Protein AF-A0A920W7S7-F1 (afdb_monomer)

Mean predicted aligned error: 6.82 Å

Secondary structure (DSSP, 8-state):
--S---------S-GGGT-B--SPPEEETTEEEE--B-TTTT---EEEEE-TTT--EEEEEESSPPTTSTTGGGS---TT---------S--EEETTTTEEEEE----SSSSSTTTTT---TTTTEEEEE-TTT--EEEEEESSTT--S---S-S------PPP------

Nearest PDB structures (foldseek):
  6dam-assembly1_A  TM=8.801E-01  e=4.005E-11  Methylotuvimicrobium buryatense 5G
  6oc6-assembly2_B  TM=9.109E-01  e=1.068E-10  Methylorubrum extorquens AM1
  6fkw-assembly2_D  TM=8.623E-01  e=2.674E-11  Methylacidiphilum fumariolicum SolV
  7wmk-assembly1_A  TM=8.645E-01  e=1.510E-10  Devosia albogilva
  4cvb-assembly1_A  TM=8.511E-01  e=4.787E-10  Pseudogluconobacter saccharoketogenes

Structure (mmCIF, N/CA/C/O backbone):
data_AF-A0A920W7S7-F1
#
_entry.id   AF-A0A920W7S7-F1
#
loop_
_atom_site.group_PDB
_atom_site.id
_atom_site.type_symbol
_atom_site.label_atom_id
_atom_site.label_alt_id
_atom_site.label_comp_id
_atom_site.label_asym_id
_atom_site.label_entity_id
_atom_site.label_seq_id
_atom_site.pdbx_PDB_ins_code
_atom_site.Cartn_x
_atom_site.Cartn_y
_atom_site.Cartn_z
_atom_site.occupancy
_atom_site.B_iso_or_equiv
_atom_site.auth_seq_id
_atom_site.auth_comp_id
_atom_site.auth_asym_id
_atom_site.auth_atom_id
_atom_site.pdbx_PDB_model_num
ATOM 1 N N . MET A 1 1 ? -10.573 5.466 24.566 1.00 66.62 1 MET A N 1
ATOM 2 C CA . MET A 1 1 ? -10.026 4.244 25.202 1.00 66.62 1 MET A CA 1
ATOM 3 C C . MET A 1 1 ? -10.185 4.358 26.711 1.00 66.62 1 MET A C 1
ATOM 5 O O . MET A 1 1 ? -10.061 5.469 27.209 1.00 66.62 1 MET A O 1
ATOM 9 N N . LYS A 1 2 ? -10.510 3.266 27.420 1.00 85.69 2 LYS A N 1
ATOM 10 C CA . LYS A 1 2 ? -10.747 3.295 28.880 1.00 85.69 2 LYS A CA 1
ATOM 11 C C . LYS A 1 2 ? -9.734 2.482 29.698 1.00 85.69 2 LYS A C 1
ATOM 13 O O . LYS A 1 2 ? -9.425 2.904 30.803 1.00 85.69 2 LYS A O 1
ATOM 18 N N . THR A 1 3 ? -9.230 1.358 29.176 1.00 92.06 3 THR A N 1
ATOM 19 C CA . THR A 1 3 ? -8.416 0.394 29.950 1.00 92.06 3 THR A CA 1
ATOM 20 C C . THR A 1 3 ? -7.027 0.123 29.370 1.00 92.06 3 THR A C 1
ATOM 22 O O . THR A 1 3 ? -6.121 -0.187 30.133 1.00 92.06 3 THR A O 1
ATOM 25 N N . GLY A 1 4 ? -6.839 0.255 28.050 1.00 92.06 4 GLY A N 1
ATOM 26 C CA . GLY A 1 4 ? -5.584 -0.128 27.384 1.00 92.06 4 GLY A CA 1
ATOM 27 C C . GLY A 1 4 ? -5.385 -1.644 27.257 1.00 92.06 4 GLY A C 1
ATOM 28 O O . GLY A 1 4 ? -4.287 -2.083 26.942 1.00 92.06 4 GLY A O 1
ATOM 29 N N . GLU A 1 5 ? -6.430 -2.429 27.521 1.00 94.50 5 GLU A N 1
ATOM 30 C CA . GLU A 1 5 ? -6.444 -3.877 27.315 1.00 94.50 5 GLU A CA 1
ATOM 31 C C . GLU A 1 5 ? -6.298 -4.214 25.823 1.00 94.50 5 GLU A C 1
ATOM 33 O O . GLU A 1 5 ? -6.915 -3.565 24.973 1.00 94.50 5 GLU A O 1
ATOM 38 N N . GLU A 1 6 ? -5.464 -5.208 25.511 1.00 95.31 6 GLU A N 1
ATOM 39 C CA . GLU A 1 6 ? -5.254 -5.694 24.145 1.00 95.31 6 GLU A CA 1
ATOM 40 C C . GLU A 1 6 ? -6.506 -6.441 23.661 1.00 95.31 6 GLU A C 1
ATOM 42 O O . GLU A 1 6 ? -6.957 -7.382 24.309 1.00 95.31 6 GLU A O 1
ATOM 47 N N . ILE A 1 7 ? -7.073 -6.017 22.525 1.00 94.88 7 ILE A N 1
ATOM 48 C CA . ILE A 1 7 ? -8.234 -6.680 21.901 1.00 94.88 7 ILE A CA 1
ATOM 49 C C . ILE A 1 7 ? -7.765 -7.742 20.898 1.00 94.88 7 ILE A C 1
ATOM 51 O O . ILE A 1 7 ? -8.345 -8.822 20.814 1.00 94.88 7 ILE A O 1
ATOM 55 N N . TRP A 1 8 ? -6.704 -7.444 20.150 1.00 97.31 8 TRP A N 1
ATOM 56 C CA . TRP A 1 8 ? -6.063 -8.360 19.215 1.00 97.31 8 TRP A CA 1
ATOM 57 C C . TRP A 1 8 ? -4.615 -7.936 18.966 1.00 97.31 8 TRP A C 1
ATOM 59 O O . TRP A 1 8 ? -4.246 -6.773 19.145 1.00 97.31 8 TRP A O 1
ATOM 69 N N . ASN A 1 9 ? -3.810 -8.896 18.518 1.00 96.56 9 ASN A N 1
ATOM 70 C CA . ASN A 1 9 ? -2.427 -8.702 18.110 1.00 96.56 9 ASN A CA 1
ATOM 71 C C . ASN A 1 9 ? -2.155 -9.598 16.903 1.00 96.56 9 ASN A C 1
ATOM 73 O O . ASN A 1 9 ? -2.346 -10.812 16.975 1.00 96.56 9 ASN A O 1
ATOM 77 N N . GLN A 1 10 ? -1.771 -8.988 15.785 1.00 96.25 10 GLN A N 1
ATOM 78 C CA . GLN A 1 10 ? -1.580 -9.680 14.517 1.00 96.25 10 GLN A CA 1
ATOM 79 C C . GLN A 1 10 ? -0.195 -9.407 13.963 1.00 96.25 10 GLN A C 1
ATOM 81 O O . GLN A 1 10 ? 0.321 -8.289 14.020 1.00 96.25 10 GLN A O 1
ATOM 86 N N . LYS A 1 11 ? 0.390 -10.446 13.375 1.00 94.56 11 LYS A N 1
ATOM 87 C CA . LYS A 1 11 ? 1.649 -10.343 12.649 1.00 94.56 11 LYS A CA 1
ATOM 88 C C . LYS A 1 11 ? 1.353 -10.075 11.175 1.00 94.56 11 LYS A C 1
ATOM 90 O O . LYS A 1 11 ? 0.728 -10.904 10.523 1.00 94.56 11 LYS A O 1
ATOM 95 N N . PHE A 1 12 ? 1.831 -8.946 10.654 1.00 91.56 12 PHE A N 1
ATOM 96 C CA . PHE A 1 12 ? 1.630 -8.570 9.249 1.00 91.56 12 PHE A CA 1
ATOM 97 C C . PHE A 1 12 ? 2.689 -9.181 8.306 1.00 91.56 12 PHE A C 1
ATOM 99 O O . PHE A 1 12 ? 2.388 -9.471 7.149 1.00 91.56 12 PHE A O 1
ATOM 106 N N . ALA A 1 13 ? 3.920 -9.404 8.785 1.00 92.00 13 ALA A N 1
ATOM 107 C CA . ALA A 1 13 ? 5.010 -10.028 8.026 1.00 92.00 13 ALA A CA 1
ATOM 108 C C . ALA A 1 13 ? 6.148 -10.527 8.941 1.00 92.00 13 ALA A C 1
ATOM 110 O O . ALA A 1 13 ? 6.163 -10.235 10.140 1.00 92.00 13 ALA A O 1
ATOM 111 N N . GLU A 1 14 ? 7.102 -11.275 8.379 1.00 91.56 14 GLU A N 1
ATOM 112 C CA . GLU A 1 14 ? 8.270 -11.782 9.106 1.00 91.56 14 GLU A CA 1
ATOM 113 C C . GLU A 1 14 ? 9.425 -10.773 9.110 1.00 91.56 14 GLU A C 1
ATOM 115 O O . GLU A 1 14 ? 9.934 -10.370 8.064 1.00 91.56 14 GLU A O 1
ATOM 120 N N . ALA A 1 15 ? 9.931 -10.434 10.297 1.00 90.31 15 ALA A N 1
ATOM 121 C CA . ALA A 1 15 ? 11.104 -9.565 10.421 1.00 90.31 15 ALA A CA 1
ATOM 122 C C . ALA A 1 15 ? 12.375 -10.180 9.806 1.00 90.31 15 ALA A C 1
ATOM 124 O O . ALA A 1 15 ? 13.238 -9.457 9.317 1.00 90.31 15 ALA A O 1
ATOM 125 N N . ALA A 1 16 ? 12.484 -11.514 9.801 1.00 89.62 16 ALA A N 1
ATOM 126 C CA . ALA A 1 16 ? 13.610 -12.229 9.197 1.00 89.62 16 ALA A CA 1
ATOM 127 C C . ALA A 1 16 ? 13.674 -12.075 7.666 1.00 89.62 16 ALA A C 1
ATOM 129 O O . ALA A 1 16 ? 14.743 -12.249 7.089 1.00 89.62 16 ALA A O 1
ATOM 130 N N . GLU A 1 17 ? 12.554 -11.725 7.027 1.00 85.88 17 GLU A N 1
ATOM 131 C CA . GLU A 1 17 ? 12.471 -11.423 5.592 1.00 85.88 17 GLU A CA 1
ATOM 132 C C . GLU A 1 17 ? 12.780 -9.945 5.291 1.00 85.88 17 GLU A C 1
ATOM 134 O O . GLU A 1 17 ? 12.820 -9.551 4.131 1.00 85.88 17 GLU A O 1
ATOM 139 N N . GLY A 1 18 ? 13.015 -9.122 6.323 1.00 87.88 18 GLY A N 1
ATOM 140 C CA . GLY A 1 18 ? 13.349 -7.704 6.182 1.00 87.88 18 GLY A CA 1
ATOM 141 C C . GLY A 1 18 ? 12.186 -6.735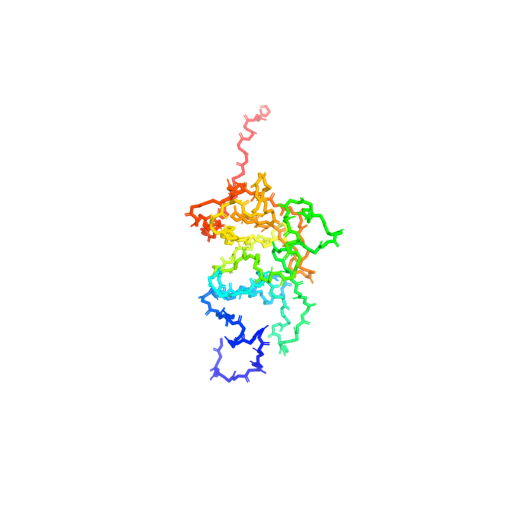 6.399 1.00 87.88 18 GLY A C 1
ATOM 142 O O . GLY A 1 18 ? 12.397 -5.526 6.325 1.00 87.88 18 GLY A O 1
ATOM 143 N N . TYR A 1 19 ?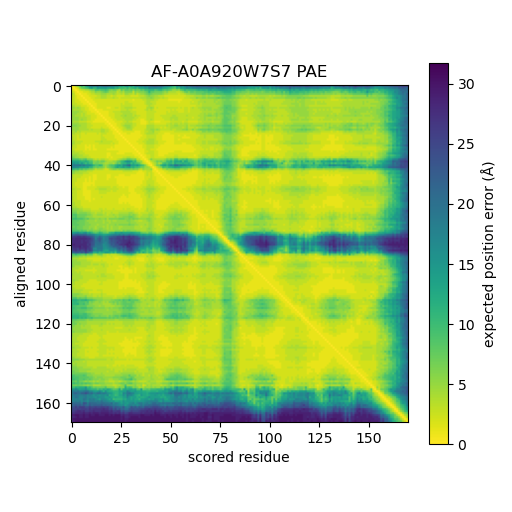 10.978 -7.224 6.701 1.00 91.19 19 TYR A N 1
ATOM 144 C CA . TYR A 1 19 ? 9.824 -6.364 6.973 1.00 91.19 19 TYR A CA 1
ATOM 145 C C . TYR A 1 19 ? 9.864 -5.770 8.384 1.00 91.19 19 TYR A C 1
ATOM 147 O O . TYR A 1 19 ? 10.064 -6.467 9.378 1.00 91.19 19 TYR A O 1
ATOM 155 N N . TYR A 1 20 ? 9.565 -4.480 8.492 1.00 90.94 20 TYR A N 1
ATOM 156 C CA . TYR A 1 20 ? 9.298 -3.801 9.761 1.00 90.94 20 TYR A CA 1
ATOM 157 C C . TYR A 1 20 ? 8.220 -2.726 9.574 1.00 90.94 20 TYR A C 1
ATOM 159 O O . TYR A 1 20 ? 7.721 -2.521 8.473 1.00 90.94 20 TYR A O 1
ATOM 167 N N . ALA A 1 21 ? 7.793 -2.066 10.651 1.00 90.50 21 ALA A N 1
ATOM 168 C CA . ALA A 1 21 ? 6.760 -1.033 10.602 1.00 90.50 21 ALA A CA 1
ATOM 169 C C . ALA A 1 21 ? 7.240 0.238 11.308 1.00 90.50 21 ALA A C 1
ATOM 171 O O . ALA A 1 21 ? 7.724 0.189 12.437 1.00 90.50 21 ALA A O 1
ATOM 172 N N . THR A 1 22 ? 7.102 1.377 10.633 1.00 90.69 22 THR A N 1
ATOM 173 C CA . THR A 1 22 ? 7.470 2.706 11.158 1.00 90.69 22 THR A CA 1
ATOM 174 C C . THR A 1 22 ? 6.327 3.712 11.040 1.00 90.69 22 THR A C 1
ATOM 176 O O . THR A 1 22 ? 6.194 4.594 11.887 1.00 90.69 22 THR A O 1
ATOM 179 N N . GLY A 1 23 ? 5.489 3.577 10.009 1.00 89.00 23 GLY A N 1
ATOM 180 C CA . GLY A 1 23 ? 4.291 4.385 9.812 1.00 89.00 23 GLY A CA 1
ATOM 181 C C . GLY A 1 23 ? 3.153 3.972 10.744 1.00 89.00 23 GLY A C 1
ATOM 182 O O . GLY A 1 23 ? 2.947 2.789 11.012 1.00 89.00 23 GLY A O 1
ATOM 183 N N . ALA A 1 24 ? 2.382 4.952 11.215 1.00 93.19 24 ALA A N 1
ATOM 184 C CA . ALA A 1 24 ? 1.169 4.677 11.975 1.00 93.19 24 ALA A CA 1
ATOM 185 C C . ALA A 1 24 ? 0.057 4.162 11.039 1.00 93.19 24 ALA A C 1
ATOM 187 O O . ALA A 1 24 ? -0.073 4.670 9.918 1.00 93.19 24 ALA A O 1
ATOM 188 N N . PRO A 1 25 ? -0.772 3.201 11.473 1.00 95.81 25 PRO A N 1
ATOM 189 C CA . PRO A 1 25 ? -1.969 2.838 10.731 1.00 95.81 25 PRO A CA 1
ATOM 190 C C . PRO A 1 25 ? -2.995 3.980 10.753 1.00 95.81 25 PRO A C 1
ATOM 192 O O . PRO A 1 25 ? -2.978 4.835 11.643 1.00 95.81 25 PRO A O 1
ATOM 195 N N . ILE A 1 26 ? -3.920 3.967 9.798 1.00 97.25 26 ILE A N 1
ATOM 196 C CA . ILE A 1 26 ? -5.098 4.847 9.787 1.00 97.25 26 ILE A CA 1
ATOM 197 C C . ILE A 1 26 ? -6.373 4.008 9.816 1.00 97.25 26 ILE A C 1
ATOM 199 O O . ILE A 1 26 ? -6.344 2.827 9.485 1.00 97.25 26 ILE A O 1
ATOM 203 N N . VAL A 1 27 ? -7.498 4.620 10.181 1.00 97.69 27 VAL A N 1
ATOM 204 C CA . VAL A 1 27 ? -8.823 4.001 10.043 1.00 97.69 27 VAL A CA 1
ATOM 205 C C . VAL A 1 27 ? -9.597 4.749 8.967 1.00 97.69 27 VAL A C 1
ATOM 207 O O . VAL A 1 27 ? -9.752 5.967 9.062 1.00 97.69 27 VAL A O 1
ATOM 210 N N . ALA A 1 28 ? -10.081 4.027 7.961 1.00 97.94 28 ALA A N 1
ATOM 211 C CA . ALA A 1 28 ? -10.851 4.566 6.847 1.00 97.94 28 ALA A CA 1
ATOM 212 C C . ALA A 1 28 ? -12.006 3.617 6.520 1.00 97.94 28 ALA A C 1
ATOM 214 O O . ALA A 1 28 ? -11.784 2.424 6.349 1.00 97.94 28 ALA A O 1
ATOM 215 N N . ASP A 1 29 ? -13.232 4.142 6.482 1.00 97.56 29 ASP A N 1
ATOM 216 C CA . ASP A 1 29 ? -14.455 3.379 6.170 1.00 97.56 29 ASP A CA 1
ATOM 217 C C . ASP A 1 29 ? -14.579 2.036 6.926 1.00 97.56 29 ASP A C 1
ATOM 219 O O . ASP A 1 29 ? -14.888 0.992 6.359 1.00 97.56 29 ASP A O 1
ATOM 223 N N . GLY A 1 30 ? -14.266 2.043 8.227 1.00 97.75 30 GLY A N 1
ATOM 224 C CA . GLY A 1 30 ? -14.342 0.841 9.066 1.00 97.75 30 GLY A CA 1
ATOM 225 C C . GLY A 1 30 ? -13.205 -0.168 8.870 1.00 97.75 30 GLY A C 1
ATOM 226 O O . GLY A 1 30 ? -13.291 -1.265 9.410 1.00 97.75 30 GLY A O 1
ATOM 227 N N . VAL A 1 31 ? -12.137 0.193 8.155 1.00 98.69 31 VAL A N 1
ATOM 228 C CA . VAL A 1 31 ? -10.947 -0.643 7.938 1.00 98.69 31 VAL A CA 1
ATOM 229 C C . VAL A 1 31 ? -9.726 0.017 8.576 1.00 98.69 31 VAL A C 1
ATOM 231 O O . VAL A 1 31 ? -9.463 1.200 8.351 1.00 98.69 31 VAL A O 1
ATOM 234 N N . VAL A 1 32 ? -8.963 -0.738 9.369 1.00 98.38 32 VAL A N 1
ATOM 235 C CA . VAL A 1 32 ? -7.615 -0.334 9.800 1.00 98.38 32 VAL A CA 1
ATOM 236 C C . VAL A 1 32 ? -6.667 -0.619 8.646 1.00 98.38 32 VAL A C 1
ATOM 238 O O . VAL A 1 32 ? -6.593 -1.756 8.195 1.00 98.38 32 VAL A O 1
ATOM 241 N N . ILE A 1 33 ? -5.937 0.384 8.168 1.00 98.44 33 ILE A N 1
ATOM 242 C CA . ILE A 1 33 ? -4.991 0.237 7.061 1.00 98.44 33 ILE A CA 1
ATOM 243 C C . ILE A 1 33 ? -3.581 0.498 7.568 1.00 98.44 33 ILE A C 1
ATOM 245 O O . ILE A 1 33 ? -3.309 1.548 8.158 1.00 98.44 33 ILE A O 1
ATOM 249 N N . SER A 1 34 ? -2.684 -0.451 7.316 1.00 97.12 34 SER A N 1
ATOM 250 C CA . SER A 1 34 ? -1.281 -0.392 7.725 1.00 97.12 34 SER A CA 1
ATOM 251 C C . SER A 1 34 ? -0.346 -0.635 6.548 1.00 97.12 34 SER A C 1
ATOM 253 O O . SER A 1 34 ? -0.578 -1.530 5.735 1.00 97.12 34 SER A O 1
ATOM 255 N N . GLY A 1 35 ? 0.738 0.135 6.500 1.00 95.50 35 GLY A N 1
ATOM 256 C CA . GLY A 1 35 ? 1.853 -0.093 5.589 1.00 95.50 35 GLY A CA 1
ATOM 257 C C . GLY A 1 35 ? 2.998 -0.867 6.228 1.00 95.50 35 GLY A C 1
ATOM 258 O O . GLY A 1 35 ? 2.915 -1.344 7.359 1.00 95.50 35 GLY A O 1
ATOM 259 N N . MET A 1 36 ? 4.089 -0.944 5.482 1.00 93.81 36 MET A N 1
ATOM 260 C CA . MET A 1 36 ? 5.319 -1.636 5.843 1.00 93.81 36 MET A CA 1
ATOM 261 C C . MET A 1 36 ? 6.535 -0.780 5.482 1.00 93.81 36 MET A C 1
ATOM 263 O O . MET A 1 36 ? 6.491 0.060 4.579 1.00 93.81 36 MET A O 1
ATOM 267 N N . ALA A 1 37 ? 7.629 -1.021 6.191 1.00 90.75 37 ALA A N 1
ATOM 268 C CA . ALA A 1 37 ? 8.959 -0.486 5.955 1.00 90.75 37 ALA A CA 1
ATOM 269 C C . ALA A 1 37 ? 9.974 -1.623 5.755 1.00 90.75 37 ALA A C 1
ATOM 271 O O . ALA A 1 37 ? 9.695 -2.782 6.068 1.00 90.75 37 ALA A O 1
ATOM 272 N N . GLY A 1 38 ? 11.130 -1.269 5.204 1.00 82.81 38 GLY A N 1
ATOM 273 C CA . GLY A 1 38 ? 12.109 -2.220 4.683 1.00 82.81 38 GLY A CA 1
ATOM 274 C C . GLY A 1 38 ? 12.242 -2.109 3.178 1.00 82.81 38 GLY A C 1
ATOM 275 O O . GLY A 1 38 ? 12.367 -3.133 2.530 1.00 82.81 38 GLY A O 1
ATOM 276 N N . GLY A 1 39 ? 12.210 -0.889 2.627 1.00 65.50 39 GLY A N 1
ATOM 2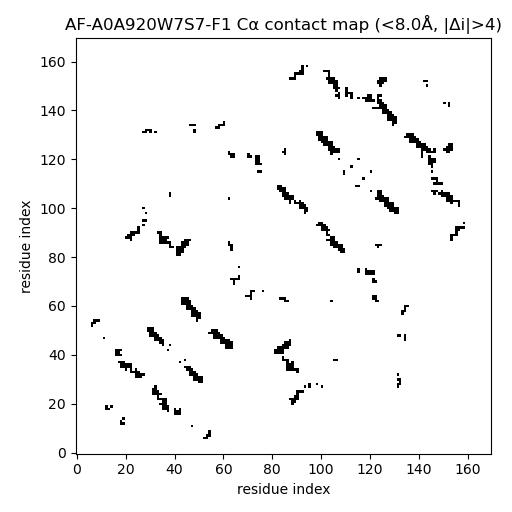77 C CA . GLY A 1 39 ? 12.481 -0.636 1.205 1.00 65.50 39 GLY A CA 1
ATOM 278 C C . GLY A 1 39 ? 13.917 -0.988 0.796 1.00 65.50 39 GLY A C 1
ATOM 279 O O . GLY A 1 39 ? 14.199 -1.057 -0.391 1.00 65.50 39 GLY A O 1
ATOM 280 N N . GLU A 1 40 ? 14.773 -1.282 1.786 1.00 70.19 40 GLU A N 1
ATOM 281 C CA . GLU A 1 40 ? 16.201 -1.576 1.666 1.00 70.19 40 GLU A CA 1
ATOM 282 C C . GLU A 1 40 ? 16.635 -3.003 2.140 1.00 70.19 40 GLU A C 1
ATOM 284 O O . GLU A 1 40 ? 17.786 -3.384 1.934 1.00 70.19 40 GLU A O 1
ATOM 289 N N . SER A 1 41 ? 15.745 -3.846 2.723 1.00 66.44 41 SER A N 1
ATOM 290 C CA . SER A 1 41 ? 15.809 -5.357 2.805 1.00 66.44 41 SER A CA 1
ATOM 291 C C . SER A 1 41 ? 14.782 -6.171 1.943 1.00 66.44 41 SER A C 1
ATOM 293 O O . SER A 1 41 ? 13.623 -5.821 2.030 1.00 66.44 41 SER A O 1
ATOM 295 N N . THR A 1 42 ? 15.160 -7.192 1.132 1.00 70.44 42 THR A N 1
ATOM 296 C CA . THR A 1 42 ? 14.476 -7.809 -0.072 1.00 70.44 42 THR A CA 1
ATOM 297 C C . THR A 1 42 ? 12.939 -7.976 -0.097 1.00 70.44 42 THR A C 1
ATOM 299 O O . THR A 1 42 ? 12.414 -9.051 -0.392 1.00 70.44 42 THR A O 1
ATOM 302 N N . THR A 1 43 ? 12.184 -6.919 0.176 1.00 81.88 43 THR A N 1
ATOM 303 C CA . THR A 1 43 ? 10.763 -6.997 0.504 1.00 81.88 43 THR A CA 1
ATOM 304 C C . THR A 1 43 ? 9.890 -6.449 -0.610 1.00 81.88 43 THR A C 1
ATOM 306 O O . THR A 1 43 ? 10.216 -5.476 -1.294 1.00 81.88 43 THR A O 1
ATOM 309 N N . ARG A 1 44 ? 8.716 -7.060 -0.771 1.00 87.38 44 ARG A N 1
ATOM 310 C CA . ARG A 1 44 ? 7.700 -6.589 -1.706 1.00 87.38 44 ARG A CA 1
ATOM 311 C C . ARG A 1 44 ? 6.764 -5.636 -0.974 1.00 87.38 44 ARG A C 1
ATOM 313 O O . ARG A 1 44 ? 6.060 -6.044 -0.057 1.00 87.38 44 ARG A O 1
ATOM 320 N N . GLY A 1 45 ? 6.717 -4.385 -1.422 1.00 90.56 45 GLY A N 1
ATOM 321 C CA . GLY A 1 45 ? 5.855 -3.356 -0.839 1.00 90.56 45 GLY A CA 1
ATOM 322 C C . GLY A 1 45 ? 4.370 -3.733 -0.827 1.00 90.56 45 GLY A C 1
ATOM 323 O O . GLY A 1 45 ? 3.853 -4.242 -1.827 1.00 90.56 45 GLY A O 1
ATOM 324 N N . PHE A 1 46 ? 3.668 -3.461 0.279 1.00 94.38 46 PHE A N 1
ATOM 325 C CA . PHE A 1 46 ? 2.217 -3.653 0.374 1.00 94.38 46 PHE A CA 1
ATOM 326 C C . PHE A 1 46 ? 1.520 -2.727 1.379 1.00 94.38 46 PHE A C 1
ATOM 328 O O . PHE A 1 46 ? 2.151 -2.080 2.212 1.00 94.38 46 PHE A O 1
ATOM 335 N N . LEU A 1 47 ? 0.191 -2.708 1.303 1.00 97.38 47 LEU A N 1
ATOM 336 C CA . LEU A 1 47 ? -0.735 -2.256 2.337 1.00 97.38 47 LEU A CA 1
ATOM 337 C C . LEU A 1 47 ? -1.630 -3.416 2.746 1.00 97.38 47 LEU A C 1
ATOM 339 O O . LEU A 1 47 ? -2.060 -4.185 1.887 1.00 97.38 47 LEU A O 1
ATOM 343 N N . ASP A 1 48 ? -1.952 -3.492 4.029 1.00 98.25 48 ASP A N 1
ATOM 344 C CA . ASP A 1 48 ? -2.947 -4.423 4.550 1.00 98.25 48 ASP A CA 1
ATOM 345 C C . ASP A 1 48 ? -4.151 -3.675 5.107 1.00 98.25 48 ASP A C 1
ATOM 347 O O . ASP A 1 48 ? -3.997 -2.633 5.751 1.00 98.25 48 ASP A O 1
ATOM 351 N N . GLY A 1 49 ? -5.334 -4.239 4.875 1.00 98.44 49 GLY A N 1
ATOM 352 C CA . GLY A 1 49 ? -6.582 -3.848 5.512 1.00 98.44 49 GLY A CA 1
ATOM 353 C C . GLY A 1 49 ? -6.999 -4.869 6.562 1.00 98.44 49 GLY A C 1
ATOM 354 O O . GLY A 1 49 ? -6.954 -6.075 6.315 1.00 98.44 49 GLY A O 1
ATOM 355 N N . TRP A 1 50 ? -7.448 -4.386 7.717 1.00 98.62 50 TRP A N 1
ATOM 356 C CA . TRP A 1 50 ? -7.839 -5.211 8.855 1.00 98.62 50 TRP A CA 1
ATOM 357 C C . TRP A 1 50 ? -9.186 -4.780 9.423 1.00 98.62 50 TRP A C 1
ATOM 359 O O . TRP A 1 50 ? -9.503 -3.586 9.477 1.00 98.62 50 TRP A O 1
ATOM 369 N N . ALA A 1 51 ? -9.956 -5.746 9.913 1.00 98.25 51 ALA A N 1
ATOM 370 C CA . ALA A 1 51 ? -11.153 -5.466 10.689 1.00 98.25 51 ALA A CA 1
ATOM 371 C C . ALA A 1 51 ? -10.760 -4.878 12.064 1.00 98.25 51 ALA A C 1
ATOM 373 O O . ALA A 1 51 ? -9.999 -5.511 12.799 1.00 98.25 51 ALA A O 1
ATOM 374 N N . PRO A 1 52 ? -11.275 -3.697 12.456 1.00 96.44 52 PRO A N 1
ATOM 375 C CA . PRO A 1 52 ? -10.855 -2.999 13.675 1.00 96.44 52 PRO A CA 1
ATOM 376 C C . PRO A 1 52 ? -11.194 -3.756 14.960 1.00 96.44 52 PRO A C 1
ATOM 378 O O . PRO A 1 52 ? -10.464 -3.641 15.943 1.00 96.44 52 PRO A O 1
ATOM 381 N N . ASP A 1 53 ? -12.280 -4.530 14.955 1.00 95.75 53 ASP A N 1
ATOM 382 C CA . ASP A 1 53 ? -12.787 -5.197 16.158 1.00 95.75 53 ASP A CA 1
ATOM 383 C C . ASP A 1 53 ? -12.142 -6.568 16.400 1.00 95.75 53 ASP A C 1
ATOM 385 O O . ASP A 1 53 ? -12.065 -7.019 17.541 1.00 95.75 53 ASP A O 1
ATOM 389 N N . THR A 1 54 ? -11.673 -7.237 15.343 1.00 97.12 54 THR A N 1
ATOM 390 C CA . THR A 1 54 ? -11.181 -8.626 15.404 1.00 97.12 54 THR A CA 1
ATOM 391 C C . THR A 1 54 ? -9.714 -8.776 15.009 1.00 97.12 54 THR A C 1
ATOM 393 O O . THR A 1 54 ? -9.104 -9.800 15.313 1.00 97.12 54 THR A O 1
ATOM 396 N N . GLY A 1 55 ? -9.146 -7.794 14.303 1.00 97.62 55 GLY A N 1
ATOM 397 C CA . GLY A 1 55 ? -7.844 -7.927 13.655 1.00 97.62 55 GLY A CA 1
ATOM 398 C C . GLY A 1 55 ? -7.856 -8.911 12.481 1.00 97.62 55 GLY A C 1
ATOM 399 O O . GLY A 1 55 ? -6.799 -9.364 12.059 1.00 97.62 55 GLY A O 1
ATOM 400 N N . GLU A 1 56 ? -9.023 -9.299 11.961 1.00 98.25 56 GLU A N 1
ATOM 401 C CA . GLU A 1 56 ? -9.102 -10.154 10.774 1.00 98.25 56 GLU A CA 1
ATOM 402 C C . GLU A 1 56 ? -8.457 -9.456 9.570 1.00 98.25 56 GLU A C 1
ATOM 404 O O . GLU A 1 56 ? -8.738 -8.285 9.308 1.00 98.25 56 GLU A O 1
ATOM 409 N N . HIS A 1 57 ? -7.593 -10.171 8.845 1.00 98.31 57 HIS A N 1
ATOM 410 C CA . HIS A 1 57 ? -6.974 -9.677 7.615 1.00 98.31 57 HIS A CA 1
ATOM 411 C C . HIS A 1 57 ? -8.003 -9.690 6.485 1.00 98.31 57 HIS A C 1
ATOM 413 O O . HIS A 1 57 ? -8.474 -10.751 6.082 1.00 98.31 57 HIS A O 1
ATOM 419 N N . LEU A 1 58 ? -8.369 -8.508 5.997 1.00 98.56 58 LEU A N 1
ATOM 420 C CA . LEU A 1 58 ? -9.411 -8.344 4.983 1.00 98.56 58 LEU A CA 1
ATOM 421 C C . LEU A 1 58 ? -8.835 -8.411 3.572 1.00 98.56 58 LEU A C 1
ATOM 423 O O . LEU A 1 58 ? -9.427 -9.014 2.678 1.00 98.56 58 LEU A O 1
ATOM 427 N N . TRP A 1 59 ? -7.693 -7.761 3.360 1.00 98.44 59 TRP A N 1
ATOM 428 C CA . TRP A 1 59 ? -7.037 -7.701 2.062 1.00 98.44 59 TRP A CA 1
ATOM 429 C C . TRP A 1 59 ? -5.571 -7.299 2.196 1.00 98.44 59 TRP A C 1
ATOM 431 O O . TRP A 1 59 ? -5.176 -6.607 3.136 1.00 98.44 59 TRP A O 1
ATOM 441 N N . ARG A 1 60 ? -4.785 -7.675 1.183 1.00 97.19 60 ARG A N 1
ATOM 442 C CA . ARG A 1 60 ? -3.445 -7.147 0.924 1.00 97.19 60 ARG A CA 1
ATOM 443 C C . ARG A 1 60 ? -3.399 -6.516 -0.460 1.00 97.19 60 ARG A C 1
ATOM 445 O O . ARG A 1 60 ? -3.782 -7.145 -1.444 1.00 97.19 60 ARG A O 1
ATOM 452 N N . ARG A 1 61 ? -2.874 -5.296 -0.543 1.00 95.88 61 ARG A N 1
ATOM 453 C CA . ARG A 1 61 ? -2.559 -4.614 -1.798 1.00 95.88 61 ARG A CA 1
ATOM 454 C C . ARG A 1 61 ? -1.056 -4.470 -1.932 1.00 95.88 61 ARG A C 1
ATOM 456 O O . ARG A 1 61 ? -0.459 -3.621 -1.279 1.00 95.88 61 ARG A O 1
ATOM 463 N N . TYR A 1 62 ? -0.455 -5.251 -2.819 1.00 93.69 62 TYR A N 1
ATOM 464 C CA . TYR A 1 62 ? 0.931 -5.022 -3.206 1.00 93.69 62 TYR A CA 1
ATOM 465 C C . TYR A 1 62 ? 1.057 -3.732 -4.025 1.00 93.69 62 TYR A C 1
ATOM 467 O O . TYR A 1 62 ? 0.226 -3.440 -4.884 1.00 93.69 62 TYR A O 1
ATOM 475 N N . THR A 1 63 ? 2.120 -2.972 -3.781 1.00 91.06 63 THR A N 1
ATOM 476 C CA . THR A 1 63 ? 2.508 -1.790 -4.578 1.00 91.06 63 THR A CA 1
ATOM 477 C C . THR A 1 63 ? 3.331 -2.185 -5.808 1.00 91.06 63 THR A C 1
ATOM 479 O O . THR A 1 63 ? 3.773 -1.350 -6.604 1.00 91.06 63 THR A O 1
ATOM 482 N N . ILE A 1 64 ? 3.525 -3.492 -5.980 1.00 89.00 64 ILE A N 1
ATOM 483 C CA . ILE A 1 64 ? 4.244 -4.111 -7.081 1.00 89.00 64 ILE A CA 1
ATOM 484 C C . ILE A 1 64 ? 3.302 -5.044 -7.812 1.00 89.00 64 ILE A C 1
ATOM 486 O O . ILE A 1 64 ? 2.922 -6.042 -7.202 1.00 89.00 64 ILE A O 1
ATOM 490 N N . PRO A 1 65 ? 2.925 -4.730 -9.063 1.00 86.88 65 PRO A N 1
ATOM 491 C CA . PRO A 1 65 ? 2.045 -5.588 -9.842 1.00 86.88 65 PRO A CA 1
ATOM 492 C C . PRO A 1 65 ? 2.675 -6.960 -10.124 1.00 86.88 65 PRO A C 1
ATOM 494 O O . PRO A 1 65 ? 3.865 -7.049 -10.436 1.00 86.88 65 PRO A O 1
ATOM 497 N N . GLU A 1 66 ? 1.884 -8.027 -10.039 1.00 84.25 66 GLU A N 1
ATOM 498 C CA . GLU A 1 66 ? 2.258 -9.359 -10.536 1.00 84.25 66 GLU A CA 1
ATOM 499 C C . GLU A 1 66 ? 2.147 -9.443 -12.059 1.00 84.25 66 GLU A C 1
ATOM 501 O O . GLU A 1 66 ? 1.368 -8.699 -12.655 1.00 84.25 66 GLU A O 1
ATOM 506 N N . PRO A 1 67 ? 2.866 -10.368 -12.723 1.00 83.88 67 PRO A N 1
ATOM 507 C CA . PRO A 1 67 ? 2.671 -10.619 -14.147 1.00 83.88 67 PRO A CA 1
ATOM 508 C C . PRO A 1 67 ? 1.189 -10.821 -14.501 1.00 83.88 67 PRO A C 1
ATOM 510 O O . PRO A 1 67 ? 0.545 -11.749 -14.017 1.00 83.88 67 PRO A O 1
ATOM 513 N N . GLY A 1 68 ? 0.661 -9.956 -15.371 1.00 84.69 68 GLY A N 1
ATOM 514 C CA . GLY A 1 68 ? -0.747 -9.964 -15.781 1.00 84.69 68 GLY A CA 1
ATOM 515 C C . GLY A 1 68 ? -1.628 -8.936 -15.063 1.00 84.69 68 GLY A C 1
ATOM 516 O O . GLY A 1 68 ? -2.737 -8.676 -15.526 1.00 84.69 68 GLY A O 1
ATOM 517 N N . GLU A 1 69 ? -1.139 -8.302 -13.996 1.00 86.19 69 GLU A N 1
ATOM 518 C CA . GLU A 1 69 ? -1.775 -7.126 -13.402 1.00 86.19 69 GLU A CA 1
ATOM 519 C C . GLU A 1 69 ? -1.415 -5.845 -14.183 1.00 86.19 69 GLU A C 1
ATOM 521 O O . GLU A 1 69 ? -0.335 -5.766 -14.784 1.00 86.19 69 GLU A O 1
ATOM 526 N N . PRO A 1 70 ? -2.282 -4.813 -14.178 1.00 87.06 70 PRO A N 1
ATOM 527 C CA . PRO A 1 70 ? -1.970 -3.522 -14.788 1.00 87.06 70 PRO A CA 1
ATOM 528 C C . PRO A 1 70 ? -0.658 -2.925 -14.260 1.00 87.06 70 PRO A C 1
ATOM 530 O O . PRO A 1 70 ? -0.450 -2.849 -13.050 1.00 87.06 70 PRO A O 1
ATOM 533 N N . GLY A 1 71 ? 0.222 -2.481 -15.161 1.00 85.25 71 GLY A N 1
ATOM 534 C CA . GLY A 1 71 ? 1.516 -1.891 -14.813 1.00 85.25 71 GLY A CA 1
ATOM 535 C C . GLY A 1 71 ? 2.640 -2.913 -14.633 1.00 85.25 71 GLY A C 1
ATOM 536 O O . GLY A 1 71 ? 3.799 -2.514 -14.495 1.00 85.25 71 GLY A O 1
ATOM 537 N N . SER A 1 72 ? 2.345 -4.217 -14.671 1.00 87.25 72 SER A N 1
ATOM 538 C CA . SER A 1 72 ? 3.362 -5.275 -14.571 1.00 87.25 72 SER A CA 1
ATOM 539 C C . SER A 1 72 ? 4.369 -5.255 -15.723 1.00 87.25 72 SER A C 1
ATOM 541 O O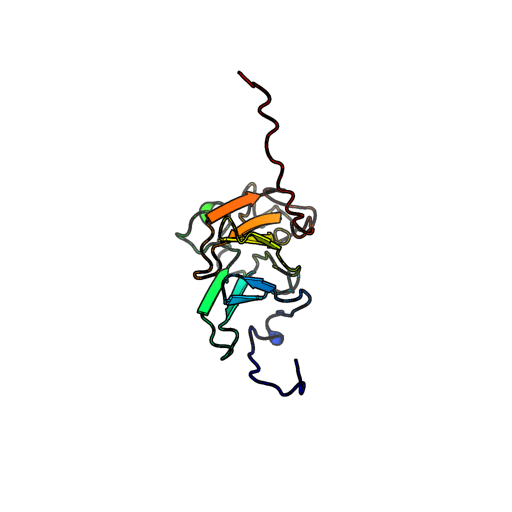 . SER A 1 72 ? 5.528 -5.615 -15.533 1.00 87.25 72 SER A O 1
ATOM 543 N N . GLU A 1 73 ? 3.975 -4.745 -16.890 1.00 85.38 73 GLU A N 1
ATOM 544 C CA . GLU A 1 73 ? 4.834 -4.526 -18.055 1.00 85.38 73 GLU A CA 1
ATOM 545 C C . GLU A 1 73 ? 5.894 -3.436 -17.846 1.00 85.38 73 GLU A C 1
ATOM 547 O O . GLU A 1 73 ? 6.897 -3.398 -18.557 1.00 85.38 73 GLU A O 1
ATOM 552 N N . THR A 1 74 ? 5.688 -2.561 -16.859 1.00 82.94 74 THR A N 1
ATOM 553 C CA . THR A 1 74 ? 6.622 -1.477 -16.521 1.00 82.94 74 THR A CA 1
ATOM 554 C C . THR A 1 74 ? 7.682 -1.907 -15.507 1.00 82.94 74 THR A C 1
ATOM 556 O O . THR A 1 74 ? 8.522 -1.106 -15.104 1.00 82.94 74 THR A O 1
ATOM 559 N N . GLY A 1 75 ? 7.660 -3.165 -15.067 1.00 76.75 75 GLY A N 1
ATOM 560 C CA . GLY A 1 75 ? 8.709 -3.778 -14.263 1.00 76.75 75 GLY A CA 1
ATOM 561 C C . GLY A 1 75 ? 9.395 -4.899 -15.038 1.00 76.75 75 GLY A C 1
ATOM 562 O O . GLY A 1 75 ? 8.809 -5.521 -15.922 1.00 76.75 75 GLY A O 1
ATOM 563 N N . ARG A 1 76 ? 10.649 -5.208 -14.698 1.00 64.69 76 ARG A N 1
ATOM 564 C CA . ARG A 1 76 ? 11.272 -6.455 -15.158 1.00 64.69 76 ARG A CA 1
ATOM 565 C C . ARG A 1 76 ? 10.998 -7.558 -14.148 1.00 64.69 76 ARG A C 1
ATOM 567 O O . ARG A 1 76 ? 11.441 -7.486 -13.012 1.00 64.69 76 ARG A O 1
ATOM 574 N N . SER A 1 77 ? 10.386 -8.647 -14.600 1.00 56.72 77 SER A N 1
ATOM 575 C CA . SER A 1 77 ? 10.526 -9.946 -13.938 1.00 56.72 77 SER A CA 1
ATOM 576 C C . SER A 1 77 ? 11.974 -10.422 -14.133 1.00 56.72 77 SER A C 1
ATOM 578 O O . SER A 1 77 ? 12.273 -11.138 -15.091 1.00 56.72 77 SER A O 1
ATOM 580 N N . MET A 1 78 ? 12.911 -9.995 -13.281 1.00 50.78 78 MET A N 1
ATOM 581 C CA . MET A 1 78 ? 14.301 -10.472 -13.330 1.00 50.78 78 MET A CA 1
ATOM 582 C C . MET A 1 78 ? 14.402 -11.898 -12.782 1.00 50.78 78 MET A C 1
ATOM 584 O O . MET A 1 78 ? 14.897 -12.096 -11.683 1.00 50.78 78 MET A O 1
ATOM 588 N N . GLY A 1 79 ? 13.919 -12.878 -13.554 1.00 40.78 79 GLY A N 1
ATOM 589 C CA . GLY A 1 79 ? 14.264 -14.308 -13.498 1.00 40.78 79 GLY A CA 1
ATOM 590 C C . GLY A 1 79 ? 14.750 -14.889 -12.161 1.00 40.78 79 GLY A C 1
ATOM 591 O O . GLY A 1 79 ? 15.787 -15.543 -12.150 1.00 40.78 79 GLY A O 1
ATOM 592 N N . GLY A 1 80 ? 14.026 -14.670 -11.058 1.00 43.38 80 GLY A N 1
ATOM 593 C CA . GLY A 1 80 ? 14.351 -15.248 -9.747 1.00 43.38 80 GLY A CA 1
ATOM 594 C C . GLY A 1 80 ? 15.290 -14.441 -8.836 1.00 43.38 80 GLY A C 1
ATOM 595 O O . GLY A 1 80 ? 15.693 -14.968 -7.806 1.00 43.38 80 GLY A O 1
ATOM 596 N N . LEU A 1 81 ? 15.629 -13.187 -9.155 1.00 46.09 81 LEU A N 1
ATOM 597 C CA . LEU A 1 81 ? 16.161 -12.241 -8.166 1.00 46.09 81 LEU A CA 1
ATOM 598 C C . LEU A 1 81 ? 14.986 -11.468 -7.545 1.00 46.09 81 LEU A C 1
ATOM 600 O O . LEU A 1 81 ? 14.384 -10.608 -8.190 1.00 46.09 81 LEU A O 1
ATOM 604 N N . GLU A 1 82 ? 14.643 -11.823 -6.304 1.00 52.59 82 GLU A N 1
ATOM 605 C CA . GLU A 1 82 ? 13.650 -11.161 -5.446 1.00 52.59 82 GLU A CA 1
ATOM 606 C C . GLU A 1 82 ? 14.110 -9.748 -5.068 1.00 52.59 82 GLU A C 1
ATOM 608 O O . GLU A 1 82 ? 14.653 -9.528 -3.992 1.00 52.59 82 GLU A O 1
ATOM 613 N N . VAL A 1 83 ? 13.961 -8.769 -5.955 1.00 54.41 83 VAL A N 1
ATOM 614 C CA . VAL A 1 83 ? 14.228 -7.374 -5.587 1.00 54.41 83 VAL A CA 1
ATOM 615 C C . VAL A 1 83 ? 13.428 -6.429 -6.462 1.00 54.41 83 VAL A C 1
ATOM 617 O O . VAL A 1 83 ? 13.909 -5.986 -7.497 1.00 54.41 83 VAL A O 1
ATOM 620 N N . TRP A 1 84 ? 12.219 -6.103 -6.007 1.00 58.84 84 TRP A N 1
ATOM 621 C CA . TRP A 1 84 ? 11.450 -4.935 -6.435 1.00 58.84 84 TRP A CA 1
ATOM 622 C C . TRP A 1 84 ? 10.753 -4.414 -5.190 1.00 58.84 84 TRP A C 1
ATOM 624 O O . TRP A 1 84 ? 10.123 -5.188 -4.475 1.00 58.84 84 TRP A O 1
ATOM 634 N N . TRP A 1 85 ? 10.894 -3.129 -4.916 1.00 76.06 85 TRP A N 1
ATOM 635 C CA . TRP A 1 85 ? 10.727 -2.571 -3.582 1.00 76.06 85 TRP A CA 1
ATOM 636 C C . TRP A 1 85 ? 9.999 -1.271 -3.714 1.00 76.06 85 TRP A C 1
ATOM 638 O O . TRP A 1 85 ? 10.369 -0.492 -4.580 1.00 76.06 85 TRP A O 1
ATOM 648 N N . ARG A 1 86 ? 8.929 -1.092 -2.945 1.00 83.81 86 ARG A N 1
ATOM 649 C CA . ARG A 1 86 ? 8.043 0.078 -3.010 1.00 83.81 86 ARG A CA 1
ATOM 650 C C . ARG A 1 86 ? 7.313 0.200 -1.688 1.00 83.81 86 ARG A C 1
ATOM 652 O O . ARG A 1 86 ? 6.097 0.006 -1.609 1.00 83.81 86 ARG A O 1
ATOM 659 N N . ALA A 1 87 ? 8.098 0.386 -0.633 1.00 90.81 87 ALA A N 1
ATOM 660 C CA . ALA A 1 87 ? 7.610 0.406 0.735 1.00 90.81 87 ALA A CA 1
ATOM 661 C C . ALA A 1 87 ? 6.529 1.482 0.934 1.00 90.81 87 ALA A C 1
ATOM 663 O O . ALA A 1 87 ? 6.389 2.425 0.158 1.00 90.81 87 ALA A O 1
ATOM 664 N N . THR A 1 88 ? 5.738 1.328 1.986 1.00 94.38 88 THR A N 1
ATOM 665 C CA . THR A 1 88 ? 4.558 2.155 2.281 1.00 94.38 88 THR A CA 1
ATOM 666 C C . THR A 1 88 ? 4.701 2.775 3.667 1.00 94.38 88 THR A C 1
ATOM 668 O O . THR A 1 88 ? 3.745 2.908 4.428 1.00 94.38 88 THR A O 1
ATOM 671 N N . TRP A 1 89 ? 5.936 3.146 4.010 1.00 92.62 89 TRP A N 1
ATOM 672 C CA . TRP A 1 89 ? 6.406 3.334 5.383 1.00 92.62 89 TRP A CA 1
ATOM 673 C C . TRP A 1 89 ? 5.923 4.619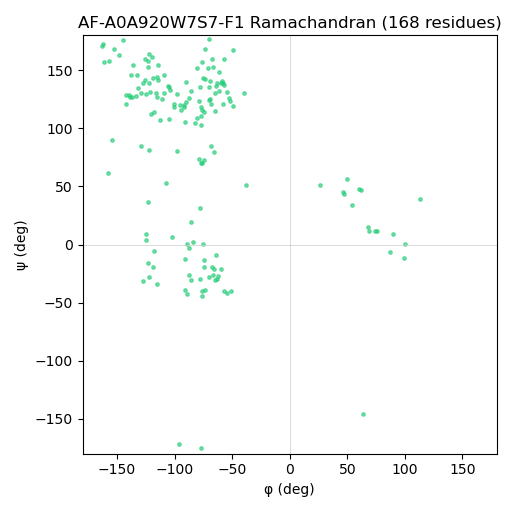 6.072 1.00 92.62 89 TRP A C 1
ATOM 675 O O . TRP A 1 89 ? 6.230 4.857 7.240 1.00 92.62 89 TRP A O 1
ATOM 685 N N . ARG A 1 90 ? 5.130 5.445 5.385 1.00 92.44 90 ARG A N 1
ATOM 686 C CA . ARG A 1 90 ? 4.464 6.634 5.936 1.00 92.44 90 ARG A CA 1
ATOM 687 C C . ARG A 1 90 ? 2.959 6.447 5.901 1.00 92.44 90 ARG A C 1
ATOM 689 O O . ARG A 1 90 ? 2.442 5.877 4.953 1.00 92.44 90 ARG A O 1
ATOM 696 N N . SER A 1 91 ? 2.263 6.959 6.911 1.00 93.12 91 SER A N 1
ATOM 697 C CA . SER A 1 91 ? 0.800 6.931 6.970 1.00 93.12 91 SER A CA 1
ATOM 698 C C . SER A 1 91 ? 0.170 7.667 5.786 1.00 93.12 91 SER A C 1
ATOM 700 O O . SER A 1 91 ? 0.626 8.751 5.415 1.00 93.12 91 SER A O 1
ATOM 702 N N . GLY A 1 92 ? -0.903 7.099 5.238 1.00 93.31 92 GLY A N 1
ATOM 703 C CA . GLY A 1 92 ? -1.734 7.763 4.240 1.00 93.31 92 GLY A CA 1
ATOM 704 C C . GLY A 1 92 ? -2.688 8.810 4.824 1.00 93.31 92 GLY A C 1
ATOM 705 O O . GLY A 1 92 ? -2.698 9.090 6.026 1.00 93.31 92 GLY A O 1
ATOM 706 N N . SER A 1 93 ? -3.531 9.367 3.958 1.00 95.12 93 SER A N 1
ATOM 707 C CA . SER A 1 93 ? -4.664 10.227 4.319 1.00 95.12 93 SER A CA 1
ATOM 708 C C . SER A 1 93 ? -5.973 9.664 3.762 1.00 95.12 93 SER A C 1
ATOM 710 O O . SER A 1 93 ? -5.956 8.858 2.837 1.00 95.12 93 SER A O 1
ATOM 712 N N . TYR A 1 94 ? -7.110 10.049 4.344 1.00 96.19 94 TYR A N 1
ATOM 713 C CA . TYR A 1 94 ? -8.431 9.546 3.959 1.00 96.19 94 TYR A CA 1
ATOM 714 C C . TYR A 1 94 ? -9.375 10.697 3.605 1.00 96.19 94 TYR A C 1
ATOM 716 O O . TYR A 1 94 ? -9.519 11.639 4.387 1.00 96.19 94 TYR A O 1
ATOM 724 N N . ASP A 1 95 ? -10.024 10.590 2.446 1.00 96.00 95 ASP A N 1
ATOM 725 C CA . ASP A 1 95 ? -11.132 11.441 2.020 1.00 96.00 95 ASP A CA 1
ATOM 726 C C . ASP A 1 95 ? -12.460 10.668 2.149 1.00 96.00 95 ASP A C 1
ATOM 728 O O . ASP A 1 95 ? -12.715 9.752 1.357 1.00 96.00 95 ASP A O 1
ATOM 732 N N . PRO A 1 96 ? -13.320 11.015 3.126 1.00 95.44 96 PRO A N 1
ATOM 733 C CA . PRO A 1 96 ? -14.608 10.357 3.312 1.00 95.44 96 PRO A CA 1
ATOM 734 C C . PRO A 1 96 ? -15.668 10.747 2.274 1.00 95.44 96 PRO A C 1
ATOM 736 O O . PRO A 1 96 ? -16.640 10.011 2.127 1.00 95.44 96 PRO A O 1
ATOM 739 N N . GLU A 1 97 ? -15.523 11.869 1.559 1.00 95.75 97 GLU A N 1
ATOM 740 C CA . GLU A 1 97 ? -16.472 12.264 0.508 1.00 95.75 97 GLU A CA 1
ATOM 741 C C . GLU A 1 97 ? -16.291 11.392 -0.739 1.00 95.75 97 GLU A C 1
ATOM 743 O O . GLU A 1 97 ? -17.268 10.971 -1.359 1.00 95.75 97 GLU A O 1
ATOM 748 N N . LEU A 1 98 ? -15.037 11.080 -1.082 1.00 96.19 98 LEU A N 1
ATOM 749 C CA . LEU A 1 98 ? -14.695 10.213 -2.214 1.00 96.19 98 LEU A CA 1
ATOM 750 C C . LEU A 1 98 ? -14.583 8.727 -1.838 1.00 96.19 98 LEU A C 1
ATOM 752 O O . LEU A 1 98 ? -14.531 7.870 -2.726 1.00 96.19 98 LEU A O 1
ATOM 756 N N . ASN A 1 99 ? -14.541 8.431 -0.537 1.00 97.25 99 ASN A N 1
ATOM 757 C CA . ASN A 1 99 ? -14.186 7.133 0.031 1.00 97.25 99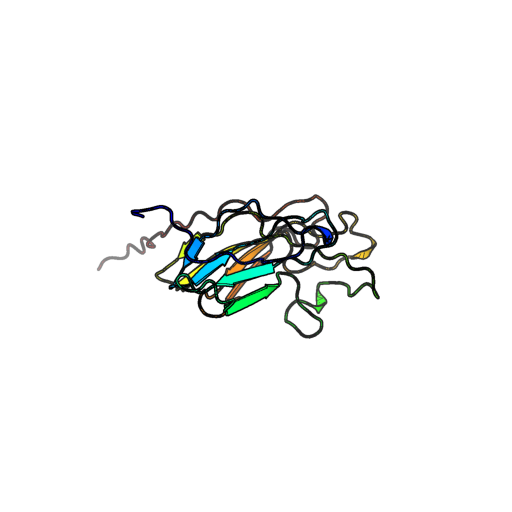 ASN A CA 1
ATOM 758 C C . ASN A 1 99 ? -12.878 6.585 -0.572 1.00 97.25 99 ASN A C 1
ATOM 760 O O . ASN A 1 99 ? -12.839 5.509 -1.182 1.00 97.25 99 ASN A O 1
ATOM 764 N N . LEU A 1 100 ? -11.813 7.387 -0.457 1.00 97.88 100 LEU A N 1
ATOM 765 C CA . LEU A 1 100 ? -10.482 7.076 -0.976 1.00 97.88 100 LEU A CA 1
ATOM 766 C C . LEU A 1 100 ? -9.406 7.330 0.073 1.00 97.88 100 LEU A C 1
ATOM 768 O O . LEU A 1 100 ? -9.367 8.379 0.715 1.00 97.88 100 LEU A O 1
ATOM 772 N N . VAL A 1 101 ? -8.493 6.375 0.196 1.00 97.44 101 VAL A N 1
ATOM 773 C CA . VAL A 1 101 ? -7.242 6.524 0.935 1.00 97.44 101 VAL A CA 1
ATOM 774 C C . VAL A 1 101 ? -6.124 6.851 -0.036 1.00 97.44 101 VAL A C 1
ATOM 776 O O . VAL A 1 101 ? -5.939 6.148 -1.024 1.00 97.44 101 VAL A O 1
ATOM 779 N N . TYR A 1 102 ? -5.359 7.892 0.265 1.00 97.00 102 TYR A N 1
ATOM 780 C CA . TYR A 1 102 ? -4.179 8.284 -0.490 1.00 97.00 102 TYR A CA 1
ATOM 781 C C . TYR A 1 102 ? -2.934 7.795 0.233 1.00 97.00 102 TYR A C 1
ATOM 783 O O . TYR A 1 102 ? -2.702 8.165 1.387 1.00 97.00 102 TYR A O 1
ATOM 791 N N . TRP A 1 103 ? -2.135 6.966 -0.432 1.00 96.62 103 TRP A N 1
ATOM 792 C CA . TRP A 1 103 ? -0.928 6.391 0.152 1.00 96.62 103 TRP A CA 1
ATOM 793 C C . TRP A 1 103 ? 0.249 6.510 -0.808 1.00 96.62 103 TRP A C 1
ATOM 795 O O . TRP A 1 103 ? 0.154 6.122 -1.972 1.00 96.62 103 TRP A O 1
ATOM 805 N N . GLY A 1 104 ? 1.356 7.066 -0.320 1.00 95.06 104 GLY A N 1
ATOM 806 C CA . GLY A 1 104 ? 2.586 7.171 -1.095 1.00 95.06 104 GLY A CA 1
ATOM 807 C C . GLY A 1 104 ? 3.301 5.827 -1.238 1.00 95.06 104 GLY A C 1
ATOM 808 O O . GLY A 1 104 ? 3.004 4.860 -0.548 1.00 95.06 104 GLY A O 1
ATOM 809 N N . THR A 1 105 ? 4.294 5.750 -2.102 1.00 94.06 105 THR A N 1
ATOM 810 C CA . THR A 1 105 ? 5.082 4.529 -2.313 1.00 94.06 105 THR A CA 1
ATOM 811 C C . THR A 1 105 ? 6.551 4.885 -2.439 1.00 94.06 105 THR A C 1
ATOM 813 O O . THR A 1 105 ? 6.898 5.967 -2.924 1.00 94.06 105 THR A O 1
ATOM 816 N N . GLY A 1 106 ? 7.398 3.989 -1.944 1.00 91.62 106 GLY A N 1
ATOM 817 C CA . GLY A 1 106 ? 8.840 4.183 -1.904 1.00 91.62 106 GLY A CA 1
ATOM 818 C C . GLY A 1 106 ? 9.504 4.147 -3.275 1.00 91.62 106 GLY A C 1
ATOM 819 O O . GLY A 1 106 ? 8.846 3.930 -4.298 1.00 91.62 106 GLY A O 1
ATOM 820 N N . ASN A 1 107 ? 10.807 4.389 -3.256 1.00 88.69 107 ASN A N 1
ATOM 821 C CA . ASN A 1 107 ? 11.732 4.381 -4.385 1.00 88.69 107 ASN A CA 1
ATOM 822 C C . ASN A 1 107 ? 11.640 3.128 -5.274 1.00 88.69 107 ASN A C 1
ATOM 824 O O . ASN A 1 107 ? 11.019 2.127 -4.926 1.00 88.69 107 ASN A O 1
ATOM 828 N N . ALA A 1 108 ? 12.268 3.183 -6.451 1.00 85.69 108 ALA A N 1
ATOM 829 C CA . ALA A 1 108 ? 12.517 1.986 -7.249 1.00 85.69 108 ALA A CA 1
ATOM 830 C C . ALA A 1 108 ? 13.866 1.369 -6.872 1.00 85.69 108 ALA A C 1
ATOM 832 O O . ALA A 1 108 ? 14.873 2.060 -6.740 1.00 85.69 108 ALA A O 1
ATOM 833 N N . GLU A 1 109 ? 13.897 0.046 -6.814 1.00 78.75 109 GLU A N 1
ATOM 834 C CA . GLU A 1 109 ? 15.114 -0.735 -6.610 1.00 78.75 109 GLU A CA 1
ATOM 835 C C . GLU A 1 109 ? 15.306 -1.726 -7.768 1.00 78.75 109 GLU A C 1
ATOM 837 O O . GLU A 1 109 ? 14.311 -2.152 -8.357 1.00 78.75 109 GLU A O 1
ATOM 842 N N . PRO A 1 110 ? 16.546 -2.129 -8.098 1.00 79.44 110 PRO A N 1
ATOM 843 C CA . PRO A 1 110 ? 17.786 -1.581 -7.557 1.00 79.44 110 PRO A CA 1
ATOM 844 C C . PRO A 1 110 ? 17.947 -0.085 -7.890 1.00 79.44 110 PRO A C 1
ATOM 846 O O . PRO A 1 110 ? 17.505 0.351 -8.963 1.00 79.44 110 PRO A O 1
ATOM 849 N N . TYR A 1 111 ? 18.597 0.688 -7.011 1.00 79.12 111 TYR A N 1
ATOM 850 C CA . TYR A 1 111 ? 18.942 2.098 -7.277 1.00 79.12 111 TYR A CA 1
ATOM 851 C C . TYR A 1 111 ? 19.650 2.274 -8.617 1.00 79.12 111 TYR A C 1
ATOM 853 O O . TYR A 1 111 ? 19.367 3.203 -9.368 1.00 79.12 111 TYR A O 1
ATOM 861 N N . ASP A 1 112 ? 20.540 1.337 -8.945 1.00 82.81 112 ASP A N 1
ATOM 862 C CA . ASP A 1 112 ? 21.118 1.229 -10.275 1.00 82.81 112 ASP A CA 1
ATOM 863 C C . ASP A 1 112 ? 20.021 0.880 -11.297 1.00 82.81 112 ASP A C 1
ATOM 865 O O . ASP A 1 112 ? 19.485 -0.228 -11.250 1.00 82.81 112 ASP A O 1
ATOM 869 N N . PRO A 1 113 ? 19.695 1.761 -12.257 1.00 81.25 113 PRO A N 1
ATOM 870 C CA . PRO A 1 113 ? 18.658 1.485 -13.244 1.00 81.25 113 PRO A CA 1
ATOM 871 C C . PRO A 1 113 ? 19.095 0.481 -14.308 1.00 81.25 113 PRO A C 1
ATOM 873 O O . PRO A 1 113 ? 18.246 -0.019 -15.040 1.00 81.25 113 PRO A O 1
ATOM 876 N N . ARG A 1 114 ? 20.388 0.151 -14.446 1.00 85.12 114 ARG A N 1
ATOM 877 C CA . ARG A 1 114 ? 20.872 -0.714 -15.542 1.00 85.12 114 ARG A CA 1
ATOM 878 C C . ARG A 1 114 ? 20.136 -2.062 -15.633 1.00 85.12 114 ARG A C 1
ATOM 880 O O . ARG A 1 114 ? 19.799 -2.451 -16.751 1.00 85.12 114 ARG A O 1
ATOM 887 N N . PRO A 1 115 ? 19.822 -2.769 -14.526 1.00 81.88 115 PRO A N 1
ATOM 888 C CA . PRO A 1 115 ? 19.024 -3.995 -14.564 1.00 81.88 115 PRO A CA 1
ATOM 889 C C . PRO A 1 115 ? 17.549 -3.753 -14.911 1.00 81.88 115 PRO A C 1
ATOM 891 O O . PRO A 1 115 ? 16.912 -4.634 -15.486 1.00 81.88 115 PRO A O 1
ATOM 894 N N . ARG A 1 116 ? 17.010 -2.570 -14.585 1.00 81.31 116 ARG A N 1
ATOM 895 C CA . ARG A 1 116 ? 15.642 -2.138 -14.920 1.00 81.31 116 ARG A CA 1
ATOM 896 C C . ARG A 1 116 ? 15.511 -1.692 -16.376 1.00 81.31 116 ARG A C 1
ATOM 898 O O . ARG A 1 116 ? 14.458 -1.882 -16.983 1.00 81.31 116 ARG A O 1
ATOM 905 N N . GLY A 1 117 ? 16.583 -1.165 -16.963 1.00 84.50 117 GLY A N 1
ATOM 906 C CA . GLY A 1 117 ? 16.534 -0.465 -18.242 1.00 84.50 117 GLY A CA 1
ATOM 907 C C . GLY A 1 117 ? 15.676 0.797 -18.138 1.00 84.50 117 GLY A C 1
ATOM 908 O O . GLY A 1 117 ? 15.611 1.427 -17.087 1.00 84.50 117 GLY A O 1
ATOM 909 N N . GLU A 1 118 ? 14.980 1.132 -19.219 1.00 86.25 118 GLU A N 1
ATOM 910 C CA . GLU A 1 118 ? 14.151 2.343 -19.338 1.00 86.25 118 GLU A CA 1
ATOM 911 C C . GLU A 1 118 ? 12.720 2.166 -18.789 1.00 86.25 118 GLU A C 1
ATOM 913 O O . GLU A 1 118 ? 11.815 2.896 -19.170 1.00 86.25 118 GLU A O 1
ATOM 918 N N . LEU A 1 119 ? 12.475 1.160 -17.943 1.00 87.56 119 LEU A N 1
ATOM 919 C CA . LEU A 1 119 ? 11.125 0.827 -17.485 1.00 87.56 119 LEU A CA 1
ATOM 920 C C . LEU A 1 119 ? 10.699 1.648 -16.262 1.00 87.56 119 LEU A C 1
ATOM 922 O O . LEU A 1 119 ? 11.411 1.695 -15.255 1.00 87.56 119 LEU A O 1
ATOM 926 N N . ASP A 1 120 ? 9.494 2.213 -16.307 1.00 89.19 120 ASP A N 1
ATOM 927 C CA . ASP A 1 120 ? 8.980 3.163 -15.308 1.00 89.19 120 ASP A CA 1
ATOM 928 C C . ASP A 1 120 ? 8.902 2.626 -13.880 1.00 89.19 120 ASP A C 1
ATOM 930 O O . ASP A 1 120 ? 8.916 3.401 -12.924 1.00 89.19 120 ASP A O 1
ATOM 934 N N . SER A 1 121 ? 8.868 1.305 -13.710 1.00 87.88 121 SER A N 1
ATOM 935 C CA . SER A 1 121 ? 8.786 0.654 -12.408 1.00 87.88 121 SER A CA 1
ATOM 936 C C . SER A 1 121 ? 7.521 1.061 -11.644 1.00 87.88 121 SER A C 1
ATOM 938 O O . SER A 1 121 ? 7.604 1.352 -10.453 1.00 87.88 121 SER A O 1
ATOM 940 N N . LEU A 1 122 ? 6.338 1.037 -12.271 1.00 90.12 122 LEU A N 1
ATOM 941 C CA . LEU A 1 122 ? 5.081 1.341 -11.574 1.00 90.12 122 LEU A CA 1
ATOM 942 C C . LEU A 1 122 ? 4.777 0.311 -10.500 1.00 90.12 122 LEU A C 1
ATOM 944 O O . LEU A 1 122 ? 4.792 -0.883 -10.807 1.00 90.12 122 LEU A O 1
ATOM 948 N N . TYR A 1 123 ? 4.449 0.693 -9.260 1.00 91.75 123 TYR A N 1
ATOM 949 C CA . TYR A 1 123 ? 4.128 2.033 -8.746 1.00 91.75 123 TYR A CA 1
ATOM 950 C C . TYR A 1 123 ? 5.220 2.654 -7.857 1.00 91.75 123 TYR A C 1
ATOM 952 O O . TYR A 1 123 ? 4.939 2.969 -6.710 1.00 91.75 123 TYR A O 1
ATOM 960 N N . SER A 1 124 ? 6.484 2.751 -8.280 1.00 91.19 124 SER A N 1
ATOM 961 C CA . SER A 1 124 ? 7.518 3.385 -7.438 1.00 91.19 124 SER A CA 1
ATOM 962 C C . SER A 1 124 ? 7.288 4.884 -7.373 1.00 91.19 124 SER A C 1
ATOM 964 O O . SER A 1 124 ? 6.753 5.453 -8.327 1.00 91.19 124 SER A O 1
ATOM 966 N N . SER A 1 125 ? 7.704 5.532 -6.288 1.00 93.00 125 SER A N 1
ATOM 967 C CA . SER A 1 125 ? 7.685 6.991 -6.147 1.00 93.00 125 SER A CA 1
ATOM 968 C C . SER A 1 125 ? 6.352 7.588 -6.600 1.00 93.00 125 SER A C 1
ATOM 970 O O . SER A 1 125 ? 6.302 8.524 -7.396 1.00 93.00 125 SER A O 1
ATOM 972 N N . SER A 1 126 ? 5.255 6.970 -6.172 1.00 94.00 126 SER A N 1
ATOM 973 C CA . SER A 1 126 ? 3.889 7.254 -6.612 1.00 94.00 126 SER A CA 1
ATOM 974 C C . SER A 1 126 ? 2.980 7.548 -5.427 1.00 94.00 126 SER A C 1
ATOM 976 O O . SER A 1 126 ? 3.249 7.110 -4.311 1.00 94.00 126 SER A O 1
ATOM 978 N N . VAL A 1 127 ? 1.854 8.209 -5.683 1.00 96.00 127 VAL A N 1
ATOM 979 C CA . VAL A 1 127 ? 0.685 8.194 -4.797 1.00 96.00 127 VAL A CA 1
ATOM 980 C C . VAL A 1 127 ? -0.391 7.290 -5.390 1.00 96.00 127 VAL A C 1
ATOM 982 O O . VAL A 1 127 ? -0.705 7.375 -6.579 1.00 96.00 127 VAL A O 1
ATOM 985 N N . LEU A 1 128 ? -0.958 6.424 -4.557 1.00 96.25 128 LEU A N 1
ATOM 986 C CA . LEU A 1 128 ? -2.085 5.558 -4.881 1.00 96.25 128 LEU A CA 1
ATOM 987 C C . LEU A 1 128 ? -3.345 6.101 -4.215 1.00 96.25 128 LEU A C 1
ATOM 989 O O . LEU A 1 128 ? -3.306 6.434 -3.034 1.00 96.25 128 LEU A O 1
ATOM 993 N N . ALA A 1 129 ? -4.458 6.141 -4.943 1.00 97.00 129 ALA A N 1
ATOM 994 C CA . ALA A 1 129 ? -5.787 6.317 -4.372 1.00 97.00 129 ALA A CA 1
ATOM 995 C C . ALA A 1 129 ? -6.471 4.949 -4.291 1.00 97.00 129 ALA A C 1
ATOM 997 O O . ALA A 1 129 ? -6.676 4.290 -5.312 1.00 97.00 129 ALA A O 1
ATOM 998 N N . ILE A 1 130 ? -6.808 4.511 -3.082 1.00 97.75 130 ILE A N 1
ATOM 999 C CA . ILE A 1 130 ? -7.232 3.145 -2.776 1.00 97.75 130 ILE A CA 1
ATOM 1000 C C . ILE A 1 130 ? -8.620 3.156 -2.146 1.00 97.75 130 ILE A C 1
ATOM 1002 O O . ILE A 1 130 ? -8.915 3.989 -1.291 1.00 97.75 130 ILE A O 1
ATOM 1006 N N . ARG A 1 131 ? -9.470 2.206 -2.541 1.00 98.31 131 ARG A N 1
ATOM 1007 C CA . ARG A 1 131 ? -10.773 1.956 -1.914 1.00 98.31 131 ARG A CA 1
ATOM 1008 C C . ARG A 1 131 ? -10.573 1.219 -0.584 1.00 98.31 131 ARG A C 1
ATOM 1010 O O . ARG A 1 131 ? -10.126 0.070 -0.620 1.00 98.31 131 ARG A O 1
ATOM 1017 N N . PRO A 1 132 ? -10.921 1.806 0.575 1.00 98.31 132 PRO A N 1
ATOM 1018 C CA . PRO A 1 132 ? -10.679 1.163 1.869 1.00 98.31 132 PRO A CA 1
ATOM 1019 C C . PRO A 1 132 ? -11.313 -0.231 2.034 1.00 98.31 132 PRO A C 1
ATOM 1021 O O . PRO A 1 132 ? -10.625 -1.115 2.543 1.00 98.31 132 PRO A O 1
ATOM 1024 N N . PRO A 1 133 ? -12.554 -0.498 1.566 1.00 97.94 133 PRO A N 1
ATOM 1025 C CA . PRO A 1 133 ? -13.184 -1.806 1.775 1.00 97.94 133 PRO A CA 1
ATOM 1026 C C . PRO A 1 133 ? -12.508 -2.972 1.046 1.00 97.94 133 PRO A C 1
ATOM 1028 O O . PRO A 1 133 ? -12.636 -4.114 1.478 1.00 97.94 133 PRO A O 1
ATOM 1031 N N . THR A 1 134 ? -11.820 -2.709 -0.070 1.00 98.12 134 THR A N 1
ATOM 1032 C CA . THR A 1 134 ? -11.318 -3.760 -0.977 1.00 98.12 134 THR A CA 1
ATOM 1033 C C . THR A 1 134 ? -9.811 -3.715 -1.210 1.00 98.12 134 THR A C 1
ATOM 1035 O O . THR A 1 134 ? -9.251 -4.660 -1.764 1.00 98.12 134 THR A O 1
ATOM 1038 N N . GLY A 1 135 ? -9.149 -2.608 -0.869 1.00 97.50 135 GLY A N 1
ATOM 1039 C CA . GLY A 1 135 ? -7.752 -2.375 -1.225 1.00 97.50 135 GLY A CA 1
ATOM 1040 C C . GLY A 1 135 ? -7.532 -2.146 -2.726 1.00 97.50 135 GLY A C 1
ATOM 1041 O O . GLY A 1 135 ? -6.396 -2.196 -3.189 1.00 97.50 135 GLY A O 1
ATOM 1042 N N . GLU A 1 136 ? -8.583 -1.938 -3.524 1.00 97.12 136 GLU A N 1
ATOM 1043 C CA . GLU A 1 136 ? -8.478 -1.680 -4.966 1.00 97.12 136 GLU A CA 1
ATOM 1044 C C . GLU A 1 136 ? -7.878 -0.297 -5.250 1.00 97.12 136 GLU A C 1
ATOM 1046 O O . GLU A 1 136 ? -8.290 0.694 -4.649 1.00 97.12 136 GLU A O 1
ATOM 1051 N N . ILE A 1 137 ? -6.941 -0.219 -6.199 1.00 96.25 137 ILE A N 1
ATOM 1052 C CA . ILE A 1 137 ? -6.396 1.052 -6.689 1.00 96.25 137 ILE A CA 1
ATOM 1053 C C . ILE A 1 137 ? -7.424 1.681 -7.636 1.00 96.25 137 ILE A C 1
ATOM 1055 O O . ILE A 1 137 ? -7.638 1.189 -8.740 1.00 96.25 137 ILE A O 1
ATOM 1059 N N . ALA A 1 138 ? -8.040 2.784 -7.217 1.00 96.50 138 ALA A N 1
ATOM 1060 C CA . ALA A 1 138 ? -8.964 3.555 -8.044 1.00 96.50 138 ALA A CA 1
ATOM 1061 C C . ALA A 1 138 ? -8.221 4.403 -9.088 1.00 96.50 138 ALA A C 1
ATOM 1063 O O . ALA A 1 138 ? -8.664 4.525 -10.229 1.00 96.50 138 ALA A O 1
ATOM 1064 N N . CYS A 1 139 ? -7.093 4.998 -8.697 1.00 95.00 139 CYS A N 1
ATOM 1065 C CA . CYS A 1 139 ? -6.163 5.686 -9.588 1.00 95.00 139 CYS A CA 1
ATOM 1066 C C . CYS A 1 139 ? -4.795 5.850 -8.914 1.00 95.00 139 CYS A C 1
ATOM 1068 O O . CYS A 1 139 ? -4.626 5.558 -7.729 1.00 95.00 139 CYS A O 1
ATOM 1070 N N . PHE A 1 140 ? -3.809 6.319 -9.673 1.00 95.31 140 PHE A N 1
ATOM 1071 C CA . PHE A 1 140 ? -2.474 6.614 -9.168 1.00 95.31 140 PHE A CA 1
ATOM 1072 C C . PHE A 1 140 ? -1.851 7.783 -9.930 1.00 95.31 140 PHE A C 1
ATOM 1074 O O . PHE A 1 140 ? -2.281 8.123 -11.034 1.00 95.31 140 PHE A O 1
ATOM 1081 N N . TYR A 1 141 ? -0.808 8.366 -9.350 1.00 94.81 141 TYR A N 1
ATOM 1082 C CA . TYR A 1 141 ? 0.100 9.271 -10.040 1.00 94.81 141 TYR A CA 1
ATOM 1083 C C . TYR A 1 141 ? 1.538 8.935 -9.652 1.00 94.81 141 TYR A C 1
ATOM 1085 O O . TYR A 1 141 ? 1.853 8.877 -8.463 1.00 94.81 141 TYR A O 1
ATOM 1093 N N . GLN A 1 142 ? 2.399 8.720 -10.645 1.00 93.88 142 GLN A N 1
ATOM 1094 C CA . GLN A 1 142 ? 3.820 8.458 -10.437 1.00 93.88 142 GLN A CA 1
ATOM 1095 C C . GLN A 1 142 ? 4.618 9.757 -10.558 1.00 93.88 142 GLN A C 1
ATOM 1097 O O . GLN A 1 142 ? 4.602 10.403 -11.603 1.00 93.88 142 GLN A O 1
ATOM 1102 N N . TYR A 1 143 ? 5.316 10.140 -9.487 1.00 93.00 143 TYR A N 1
ATOM 1103 C CA . TYR A 1 143 ? 6.133 11.355 -9.448 1.00 93.00 143 TYR A CA 1
ATOM 1104 C C . TYR A 1 143 ? 7.446 11.177 -10.205 1.00 93.00 143 TYR A C 1
ATOM 1106 O O . TYR A 1 143 ? 7.835 12.056 -10.972 1.00 93.00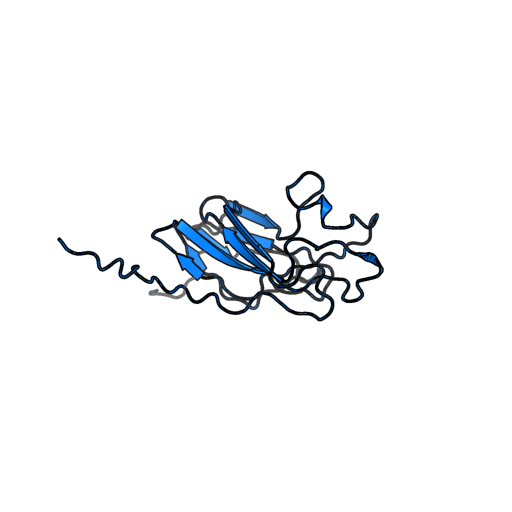 143 TYR A O 1
ATOM 1114 N N . THR A 1 144 ? 8.100 10.032 -9.996 1.00 91.50 144 THR A N 1
ATOM 1115 C CA . THR A 1 144 ? 9.440 9.755 -10.525 1.00 91.50 144 THR A CA 1
ATOM 1116 C C . THR A 1 144 ? 9.448 8.403 -11.241 1.00 91.50 144 THR A C 1
ATOM 1118 O O . THR A 1 144 ? 9.776 7.380 -10.632 1.00 91.50 144 THR A O 1
ATOM 1121 N N . PRO A 1 145 ? 9.059 8.362 -12.529 1.00 91.50 145 PRO A N 1
ATOM 1122 C CA . PRO A 1 145 ? 9.226 7.168 -13.347 1.00 91.50 145 PRO A CA 1
ATOM 1123 C C . PRO A 1 145 ? 10.695 6.755 -13.398 1.00 91.50 145 PRO A C 1
ATOM 1125 O O . PRO A 1 145 ? 11.582 7.604 -13.505 1.00 91.50 145 PRO A O 1
ATOM 1128 N N . ASN A 1 146 ? 10.942 5.449 -13.310 1.00 88.56 146 ASN A N 1
ATOM 1129 C CA . ASN A 1 146 ? 12.279 4.863 -13.331 1.00 88.56 146 ASN A CA 1
ATOM 1130 C C . ASN A 1 146 ? 13.229 5.458 -12.270 1.00 88.56 146 ASN A C 1
ATOM 1132 O O . ASN A 1 146 ? 14.422 5.520 -12.527 1.00 88.56 146 ASN A O 1
ATOM 1136 N N . ASP A 1 147 ? 12.742 5.847 -11.083 1.00 87.12 147 ASP A N 1
ATOM 1137 C CA . ASP A 1 147 ? 13.552 6.479 -10.021 1.00 87.12 147 ASP A CA 1
ATOM 1138 C C . ASP A 1 147 ? 14.960 5.874 -9.857 1.00 87.12 147 ASP A C 1
ATOM 1140 O O . ASP A 1 147 ? 15.123 4.658 -9.786 1.00 87.12 147 ASP A O 1
ATOM 1144 N N . VAL A 1 148 ? 15.982 6.731 -9.827 1.00 88.12 148 VAL A N 1
ATOM 1145 C CA . VAL A 1 148 ? 17.408 6.360 -9.720 1.00 88.12 148 VAL A CA 1
ATOM 1146 C C . VAL A 1 148 ? 18.098 7.043 -8.541 1.00 88.12 148 VAL A C 1
ATOM 1148 O O . VAL A 1 148 ? 19.317 6.942 -8.393 1.00 88.12 148 VAL A O 1
ATOM 1151 N N . TYR A 1 149 ? 17.337 7.798 -7.746 1.00 87.62 149 TYR A N 1
ATOM 1152 C CA . TYR A 1 149 ? 17.863 8.714 -6.739 1.00 87.62 149 TYR A CA 1
ATOM 1153 C C . TYR A 1 149 ? 17.315 8.454 -5.337 1.00 87.62 149 TYR A C 1
ATOM 1155 O O . TYR A 1 149 ? 17.584 9.273 -4.462 1.00 87.62 149 TYR A O 1
ATOM 1163 N N . ASP A 1 150 ? 16.584 7.355 -5.127 1.00 86.19 150 ASP A N 1
ATOM 1164 C CA . ASP A 1 150 ? 15.955 7.045 -3.838 1.00 86.19 150 ASP A CA 1
ATOM 1165 C C . ASP A 1 150 ? 14.933 8.124 -3.436 1.00 86.19 150 ASP A C 1
ATOM 1167 O O . ASP A 1 150 ? 14.958 8.699 -2.348 1.00 86.19 150 ASP A O 1
ATOM 1171 N N . VAL A 1 151 ? 14.069 8.500 -4.388 1.00 84.69 151 VAL A N 1
ATOM 1172 C CA . VAL A 1 151 ? 13.081 9.570 -4.192 1.00 84.69 151 VAL A CA 1
ATOM 1173 C C . VAL A 1 151 ? 11.742 8.951 -3.832 1.00 84.69 151 VAL A C 1
ATOM 1175 O O . VAL A 1 151 ? 10.845 8.812 -4.668 1.00 84.69 151 VAL A O 1
ATOM 1178 N N . ASP A 1 152 ? 11.592 8.594 -2.564 1.00 81.12 152 ASP A N 1
ATOM 1179 C CA . ASP A 1 152 ? 10.346 8.084 -2.006 1.00 81.12 152 ASP A CA 1
ATOM 1180 C C . ASP A 1 152 ? 9.185 9.073 -2.182 1.00 81.12 152 ASP A C 1
ATOM 1182 O O . ASP A 1 152 ? 9.171 10.182 -1.640 1.00 81.12 152 ASP A O 1
ATOM 1186 N N . GLY A 1 153 ? 8.128 8.630 -2.867 1.00 80.94 153 GLY A N 1
ATOM 1187 C CA . GLY A 1 153 ? 6.889 9.383 -3.093 1.00 80.94 153 GLY A CA 1
ATOM 1188 C C . GLY A 1 153 ? 5.959 9.399 -1.877 1.00 80.94 153 GLY A C 1
ATOM 1189 O O . GLY A 1 153 ? 4.741 9.394 -2.029 1.00 80.94 153 GLY A O 1
ATOM 1190 N N . LEU A 1 154 ? 6.521 9.355 -0.667 1.00 77.75 154 LEU A N 1
ATOM 1191 C CA . LEU A 1 154 ? 5.824 9.100 0.600 1.00 77.75 154 LEU A CA 1
ATOM 1192 C C . LEU A 1 154 ? 5.571 10.358 1.441 1.00 77.75 154 LEU A C 1
ATOM 1194 O O . LEU A 1 154 ? 5.111 10.262 2.583 1.00 77.75 154 LEU A O 1
ATOM 1198 N N . MET A 1 155 ? 5.870 11.547 0.906 1.00 69.94 155 MET A N 1
ATOM 1199 C CA . MET A 1 155 ? 5.555 12.804 1.586 1.00 69.94 155 MET A CA 1
ATOM 1200 C C . MET A 1 155 ? 4.046 12.918 1.842 1.00 69.94 155 MET A C 1
ATOM 1202 O O . MET A 1 155 ? 3.223 12.537 1.012 1.00 69.94 155 MET A O 1
ATOM 1206 N N . ASN A 1 156 ? 3.691 13.445 3.020 1.00 60.94 156 ASN A N 1
ATOM 1207 C CA . ASN A 1 156 ? 2.306 13.515 3.482 1.00 60.94 156 ASN A CA 1
ATOM 1208 C C . ASN A 1 156 ? 1.406 14.167 2.419 1.00 60.94 156 ASN A C 1
ATOM 1210 O O . ASN A 1 156 ? 1.627 15.316 2.029 1.00 60.94 156 ASN A O 1
ATOM 1214 N N . THR A 1 157 ? 0.359 13.454 2.002 1.00 61.47 157 THR A N 1
ATOM 1215 C CA . THR A 1 157 ? -0.662 14.007 1.110 1.00 61.47 157 THR A CA 1
ATOM 1216 C C . THR A 1 157 ? -1.591 14.904 1.924 1.00 61.47 157 THR A C 1
ATOM 1218 O O . THR A 1 157 ? -2.448 14.422 2.667 1.00 61.47 157 THR A O 1
ATOM 1221 N N . TYR A 1 158 ? -1.407 16.220 1.805 1.00 60.56 158 TYR A N 1
ATOM 1222 C CA . TYR A 1 158 ? -2.325 17.206 2.368 1.00 60.56 158 TYR A CA 1
ATOM 1223 C C . TYR A 1 158 ? -3.525 17.363 1.438 1.00 60.56 158 TYR A C 1
ATOM 1225 O O . TYR A 1 158 ? -3.408 17.931 0.353 1.00 60.56 158 TYR A O 1
ATOM 1233 N N . LEU A 1 159 ? -4.684 16.873 1.871 1.00 58.69 159 LEU A N 1
ATOM 1234 C CA . LEU A 1 159 ? -5.930 17.096 1.155 1.00 58.69 159 LEU A CA 1
ATOM 1235 C C . LEU A 1 159 ? -6.424 18.521 1.437 1.00 58.69 159 LEU A C 1
ATOM 1237 O O . LEU A 1 159 ? -6.695 18.880 2.583 1.00 58.69 159 LEU A O 1
ATOM 1241 N N . GLN A 1 160 ? -6.535 19.336 0.391 1.00 57.59 160 GLN A N 1
ATOM 1242 C CA . GLN A 1 160 ? -7.182 20.644 0.454 1.00 57.59 160 GLN A CA 1
ATOM 1243 C C . GLN A 1 160 ? -8.382 20.6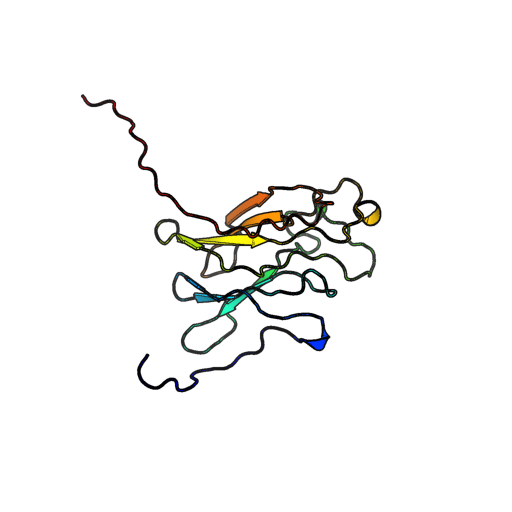53 -0.487 1.00 57.59 160 GLN A C 1
ATOM 1245 O O . GLN A 1 160 ? -8.224 20.592 -1.705 1.00 57.59 160 GLN A O 1
ATOM 1250 N N . ILE A 1 161 ? -9.582 20.755 0.082 1.00 58.44 161 ILE A N 1
ATOM 1251 C CA . ILE A 1 161 ? -10.814 20.907 -0.690 1.00 58.44 161 ILE A CA 1
ATOM 1252 C C . ILE A 1 161 ? -10.960 22.387 -1.045 1.00 58.44 161 ILE A C 1
ATOM 1254 O O . ILE A 1 161 ? -11.326 23.212 -0.205 1.00 58.44 161 ILE A O 1
ATOM 1258 N N . TRP A 1 162 ? -10.677 22.729 -2.299 1.00 51.69 162 TRP A N 1
ATOM 1259 C CA . TRP A 1 162 ? -10.998 24.040 -2.854 1.00 51.69 162 TRP A CA 1
ATOM 1260 C C . TRP A 1 162 ? -12.345 23.951 -3.565 1.00 51.69 162 TRP A C 1
ATOM 1262 O O . TRP A 1 162 ? -12.480 23.251 -4.566 1.00 51.69 162 TRP A O 1
ATOM 1272 N N . LYS A 1 163 ? -13.354 24.680 -3.077 1.00 47.72 163 LYS A N 1
ATOM 1273 C CA . LYS A 1 163 ? -14.523 24.972 -3.912 1.00 47.72 163 LYS A CA 1
ATOM 1274 C C . LYS A 1 163 ? -14.055 25.908 -5.020 1.00 47.72 163 LYS A C 1
ATOM 1276 O O . LYS A 1 163 ? -13.531 26.980 -4.714 1.00 47.72 163 LYS A O 1
ATOM 1281 N N . SER A 1 164 ? -14.217 25.506 -6.280 1.00 55.88 164 SER A N 1
ATOM 1282 C CA . SER A 1 164 ? -14.022 26.421 -7.400 1.00 55.88 164 SER A CA 1
ATOM 1283 C C . SER A 1 164 ? -14.872 27.668 -7.150 1.00 55.88 164 SER A C 1
ATOM 1285 O O . SER A 1 164 ? -16.069 27.588 -6.862 1.00 55.88 164 SER A O 1
ATOM 1287 N N . MET A 1 165 ? -14.248 28.846 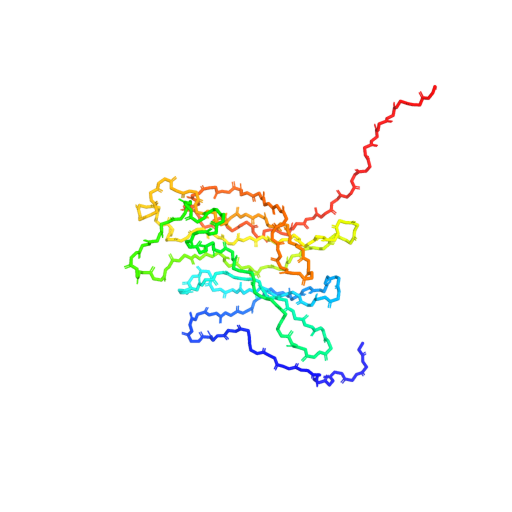-7.190 1.00 55.19 165 MET A N 1
ATOM 1288 C CA . MET A 1 165 ? -15.003 30.087 -7.306 1.00 55.19 165 MET A CA 1
ATOM 1289 C C . MET A 1 165 ? -15.395 30.244 -8.767 1.00 55.19 165 MET A C 1
ATOM 1291 O O . MET A 1 165 ? -14.847 31.083 -9.479 1.00 55.19 165 MET A O 1
ATOM 1295 N N . ASP A 1 166 ? -16.367 29.450 -9.205 1.00 57.00 166 ASP A N 1
ATOM 1296 C CA . ASP A 1 166 ? -17.048 29.690 -10.472 1.00 57.00 166 ASP A CA 1
ATOM 1297 C C . ASP A 1 166 ? -18.037 30.841 -10.238 1.00 57.00 166 ASP A C 1
ATOM 1299 O O . ASP A 1 166 ? -19.252 30.685 -10.119 1.00 57.00 166 ASP A O 1
ATOM 1303 N N . GLY A 1 167 ? -17.464 32.031 -10.058 1.00 53.66 167 GLY A N 1
ATOM 1304 C CA . GLY A 1 167 ? -18.157 33.289 -9.847 1.00 53.66 167 GLY A CA 1
ATOM 1305 C C . GLY A 1 167 ? -18.739 33.824 -11.146 1.00 53.66 167 GLY A C 1
ATOM 1306 O O . GLY A 1 167 ? -18.292 34.855 -11.637 1.00 53.66 167 GLY A O 1
ATOM 1307 N N . HIS A 1 168 ? -19.773 33.172 -11.671 1.00 44.62 168 HIS A N 1
ATOM 1308 C CA . HIS A 1 168 ? -20.721 33.803 -12.589 1.00 44.62 168 HIS A CA 1
ATOM 1309 C C . HIS A 1 168 ? -22.130 33.684 -12.011 1.00 44.62 168 HIS A C 1
ATOM 1311 O O . HIS A 1 168 ? -22.910 32.787 -12.323 1.00 44.62 168 HIS A O 1
ATOM 1317 N N . GLY A 1 169 ? -22.408 34.613 -11.092 1.00 47.31 169 GLY A N 1
ATOM 1318 C CA . GLY A 1 169 ? -23.754 34.953 -10.658 1.00 47.31 169 GLY A CA 1
ATOM 1319 C C . GLY A 1 169 ? -24.555 35.610 -11.785 1.00 47.31 169 GLY A C 1
ATOM 1320 O O . GLY A 1 169 ? -23.987 36.204 -12.699 1.00 47.31 169 GLY A O 1
ATOM 1321 N N . ARG A 1 170 ? -25.870 35.421 -11.674 1.00 42.38 170 ARG A N 1
ATOM 1322 C CA . ARG A 1 170 ? -26.966 35.904 -12.527 1.00 42.38 170 ARG A CA 1
ATOM 1323 C C . ARG A 1 170 ? -26.875 37.367 -12.947 1.00 42.38 170 ARG A C 1
ATOM 1325 O O . ARG A 1 170 ? -26.444 38.185 -12.107 1.00 42.38 170 ARG A O 1
#

Sequence (170 aa):
MKTGEEIWNQKFAEAAEGYYATGAPIVADGVVISGMAGGESTTRGFLDGWAPDTGEHLWRRYTIPEPGEPGSETGRSMGGLEVWWRATWRSGSYDPELNLVYWGTGNAEPYDPRPRGELDSLYSSSVLAIRPPTGEIACFYQYTPNDVYDVDGLMNTYLQIWKSMDGHGR

Solvent-accessible surface area (backbone atoms only — not comparable to full-atom values): 9693 Å² total; per-residue (Å²): 139,92,81,85,75,84,82,65,86,78,84,90,70,54,59,94,58,32,45,46,74,75,37,60,64,49,78,39,90,80,24,33,36,38,49,29,25,37,64,88,32,72,32,74,17,35,37,38,30,22,37,74,86,68,57,47,79,73,39,75,31,61,42,56,47,52,93,89,41,85,50,23,86,28,44,70,85,54,86,87,62,75,60,54,25,17,17,19,40,43,49,60,39,74,41,80,91,78,52,33,32,40,34,32,12,19,24,35,45,60,48,64,40,77,88,52,53,94,34,40,34,45,46,14,7,10,38,36,32,23,32,51,90,69,50,45,75,78,48,70,49,66,77,37,66,45,32,61,74,71,56,51,31,43,67,76,72,79,87,74,91,74,80,78,83,79,81,74,78,134

Foldseek 3Di:
DPPPDDQDDDDPDDVVQQKDAQADWDDAPQWTKGWIDRLPRLDFGWIWTARPRHRHTQDIGTQADDVPDPLVVLFDPPPPDRHFGWTQRYYWDADNVVQWTKTWTWAGPPLPCPVGPQRQSGPHLKIFIARNNYRDGPDMDHPGGSHNDGNTVGPYDDDDDDDPPPPDDD

pLDDT: mean 85.46, std 14.88, range [40.78, 98.69]

Radius of gyration: 17.58 Å; Cα contacts (8 Å, |Δi|>4): 409; chains: 1; bounding box: 48×51×49 Å